Protein AF-A0A7V5J3G5-F1 (afdb_monomer_lite)

pLDDT: mean 92.63, std 9.38, range [35.75, 98.12]

Structure (mmCIF, N/CA/C/O backbone):
data_AF-A0A7V5J3G5-F1
#
_entry.id   AF-A0A7V5J3G5-F1
#
loop_
_atom_site.group_PDB
_atom_site.id
_atom_site.type_symbol
_atom_site.label_atom_id
_atom_site.label_alt_id
_atom_site.label_comp_id
_atom_site.label_asym_id
_atom_site.label_entity_id
_atom_site.label_seq_id
_atom_site.pdbx_PDB_ins_code
_atom_site.Cartn_x
_atom_site.Cartn_y
_atom_site.Cartn_z
_atom_site.occupancy
_atom_site.B_iso_or_equiv
_atom_site.auth_seq_id
_atom_site.auth_comp_id
_atom_site.auth_asym_id
_atom_site.auth_atom_id
_atom_site.pdbx_PDB_model_num
ATOM 1 N N . MET A 1 1 ? -10.708 -14.633 11.736 1.00 89.06 1 MET A N 1
ATOM 2 C CA . MET A 1 1 ? -9.795 -13.801 10.934 1.00 89.06 1 MET A CA 1
ATOM 3 C C . MET A 1 1 ? -10.585 -12.989 9.919 1.00 89.06 1 MET A C 1
ATOM 5 O O . MET A 1 1 ? -11.390 -13.561 9.184 1.00 89.06 1 MET A O 1
ATOM 9 N N . LYS A 1 2 ? -10.372 -11.674 9.902 1.00 96.25 2 LYS A N 1
ATOM 10 C CA . LYS A 1 2 ? -10.913 -10.720 8.936 1.00 96.25 2 LYS A CA 1
ATOM 11 C C . LYS A 1 2 ? -9.799 -10.229 8.020 1.00 96.25 2 LYS A C 1
ATOM 13 O O . LYS A 1 2 ? -8.818 -9.666 8.498 1.00 96.25 2 LYS A O 1
ATOM 18 N N . LEU A 1 3 ? -9.972 -10.419 6.720 1.00 97.44 3 LEU A N 1
ATOM 19 C CA . LEU A 1 3 ? -8.997 -10.034 5.703 1.00 97.44 3 LEU A CA 1
ATOM 20 C C . LEU A 1 3 ? -9.471 -8.796 4.942 1.00 97.44 3 LEU A C 1
ATOM 22 O O . LEU A 1 3 ? -10.627 -8.733 4.517 1.00 97.44 3 LEU A O 1
ATOM 26 N N . LEU A 1 4 ? -8.575 -7.845 4.701 1.00 98.12 4 LEU A N 1
ATOM 27 C CA . LEU A 1 4 ? -8.777 -6.799 3.703 1.00 98.12 4 LEU A CA 1
ATOM 28 C C . LEU A 1 4 ? -7.783 -6.998 2.566 1.00 98.12 4 LEU A C 1
ATOM 30 O O . LEU A 1 4 ? -6.595 -6.752 2.728 1.00 98.12 4 LEU A O 1
ATOM 34 N N . PHE A 1 5 ? -8.273 -7.402 1.402 1.00 97.81 5 PHE A N 1
ATOM 35 C CA . PHE A 1 5 ? -7.466 -7.482 0.193 1.00 97.81 5 PHE A CA 1
ATOM 36 C C . PHE A 1 5 ? -7.346 -6.100 -0.448 1.00 97.81 5 PHE A C 1
ATOM 38 O O . PHE A 1 5 ? -8.360 -5.493 -0.794 1.00 97.81 5 PHE A O 1
ATOM 45 N N . PHE A 1 6 ? -6.123 -5.609 -0.638 1.00 97.75 6 PHE A N 1
ATOM 46 C CA . PHE A 1 6 ? -5.858 -4.336 -1.303 1.00 97.75 6 PHE A CA 1
ATOM 47 C C . PHE A 1 6 ? -5.277 -4.559 -2.701 1.00 97.75 6 PHE A C 1
ATOM 49 O O . PHE A 1 6 ? -4.136 -4.991 -2.870 1.00 97.75 6 PHE A O 1
ATOM 56 N N . ALA A 1 7 ? -6.083 -4.258 -3.717 1.00 97.12 7 ALA A N 1
ATOM 57 C CA . ALA A 1 7 ? -5.728 -4.393 -5.121 1.00 97.12 7 ALA A CA 1
ATOM 58 C C . ALA A 1 7 ? -5.469 -3.028 -5.768 1.00 97.12 7 ALA A C 1
ATOM 60 O O . ALA A 1 7 ? -6.230 -2.080 -5.592 1.00 97.12 7 ALA A O 1
ATOM 61 N N . VAL A 1 8 ? -4.433 -2.963 -6.602 1.00 95.38 8 VAL A N 1
ATOM 62 C CA . VAL A 1 8 ? -4.089 -1.773 -7.402 1.00 95.38 8 V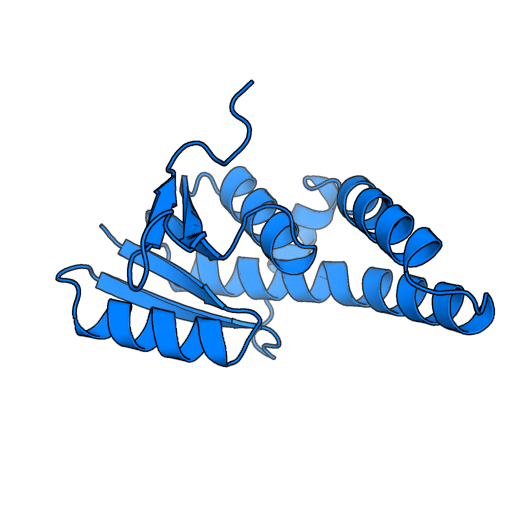AL A CA 1
ATOM 63 C C . VAL A 1 8 ? -4.181 -2.039 -8.906 1.00 95.38 8 VAL A C 1
ATOM 65 O O . VAL A 1 8 ? -4.160 -1.118 -9.716 1.00 95.38 8 VAL A O 1
ATOM 68 N N . THR A 1 9 ? -4.306 -3.309 -9.307 1.00 94.62 9 THR A N 1
ATOM 69 C CA . THR A 1 9 ? -4.533 -3.716 -10.702 1.00 94.62 9 THR A CA 1
ATOM 70 C C . THR A 1 9 ? -5.800 -4.554 -10.840 1.00 94.62 9 THR A C 1
ATOM 72 O O . THR A 1 9 ? -6.223 -5.230 -9.901 1.00 94.62 9 THR A O 1
ATOM 75 N N . LYS A 1 10 ? -6.392 -4.570 -12.043 1.00 94.94 10 LYS A N 1
ATOM 76 C CA . LYS A 1 10 ? -7.568 -5.406 -12.346 1.00 94.94 10 LYS A CA 1
ATOM 77 C C . LYS A 1 10 ? -7.291 -6.900 -12.134 1.00 94.94 10 LYS A C 1
ATOM 79 O O . LYS A 1 10 ? -8.182 -7.622 -11.700 1.00 94.94 10 LYS A O 1
ATOM 84 N N . HIS A 1 11 ? -6.067 -7.356 -12.413 1.00 93.44 11 HIS A N 1
ATOM 85 C CA . HIS A 1 11 ? -5.662 -8.748 -12.196 1.00 93.44 11 HIS A CA 1
ATOM 86 C C . HIS A 1 11 ? -5.678 -9.111 -10.710 1.00 93.44 11 HIS A C 1
ATOM 88 O O . HIS A 1 11 ? -6.331 -10.082 -10.340 1.00 93.44 11 HIS A O 1
ATOM 94 N N . GLN A 1 12 ? -5.057 -8.288 -9.858 1.00 95.44 12 GLN A N 1
ATOM 95 C CA . GLN A 1 12 ? -5.106 -8.472 -8.402 1.00 95.44 12 GLN A CA 1
ATOM 96 C C . GLN A 1 12 ? -6.542 -8.429 -7.881 1.00 95.44 12 GLN A C 1
ATOM 98 O O . GLN A 1 12 ? -6.924 -9.274 -7.085 1.00 95.44 12 GLN A O 1
ATOM 103 N N . TYR A 1 13 ? -7.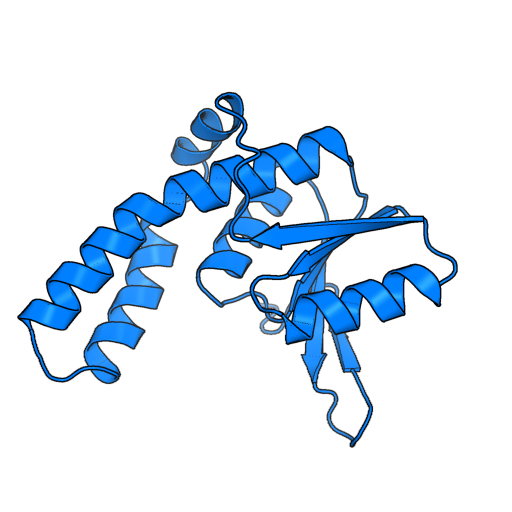355 -7.484 -8.362 1.00 96.56 13 TYR A N 1
ATOM 104 C CA . TYR A 1 13 ? -8.749 -7.356 -7.943 1.00 96.56 13 TYR A CA 1
ATOM 105 C C . TYR A 1 13 ? -9.558 -8.623 -8.241 1.00 96.56 13 TYR A C 1
ATOM 107 O O . TYR A 1 13 ? -10.257 -9.132 -7.370 1.00 96.56 13 TYR A O 1
ATOM 115 N N . ARG A 1 14 ? -9.427 -9.172 -9.456 1.00 96.62 14 ARG A N 1
ATOM 116 C CA . ARG A 1 14 ? -10.084 -10.432 -9.839 1.00 96.62 14 ARG A CA 1
ATOM 117 C C . ARG A 1 14 ? -9.572 -11.606 -9.011 1.00 96.62 14 ARG A C 1
ATOM 119 O O . ARG A 1 14 ? -10.374 -12.381 -8.504 1.00 96.62 14 ARG A O 1
ATOM 126 N N . TYR A 1 15 ? -8.256 -11.713 -8.858 1.00 95.88 15 TYR A N 1
ATOM 127 C CA . TYR A 1 15 ? -7.625 -12.788 -8.101 1.00 95.88 15 TYR A CA 1
ATOM 128 C C . TYR A 1 15 ? -8.064 -12.778 -6.629 1.00 95.88 15 TYR A C 1
ATOM 130 O O . TYR A 1 15 ? -8.584 -13.772 -6.129 1.00 95.88 15 TYR A O 1
ATOM 138 N N . PHE A 1 16 ? -7.967 -11.632 -5.956 1.00 96.69 16 PHE A N 1
ATOM 139 C CA . PHE A 1 16 ? -8.432 -11.473 -4.581 1.00 96.69 16 PHE A CA 1
ATOM 140 C C . PHE A 1 16 ? -9.946 -11.625 -4.443 1.00 96.69 16 PHE A C 1
ATOM 142 O O . PHE A 1 16 ? -10.408 -12.182 -3.452 1.00 96.69 16 PHE A O 1
ATOM 149 N N . GLY A 1 17 ? -10.727 -11.200 -5.438 1.00 97.00 17 GLY A N 1
ATOM 150 C CA . GLY A 1 17 ? -12.163 -11.468 -5.487 1.00 97.00 17 GLY A CA 1
ATOM 151 C C . GLY A 1 17 ? -12.478 -12.966 -5.534 1.00 97.00 17 GLY A C 1
ATOM 152 O O . GLY A 1 17 ? -13.390 -13.420 -4.846 1.00 97.00 17 GLY A O 1
ATOM 153 N N . ASN A 1 18 ? -11.700 -13.748 -6.286 1.00 96.38 18 ASN A N 1
ATOM 154 C CA . ASN A 1 18 ? -11.835 -15.204 -6.307 1.00 96.38 18 ASN A CA 1
ATOM 155 C C . ASN A 1 18 ? -11.433 -15.822 -4.965 1.00 96.38 18 ASN A C 1
ATOM 157 O O . ASN A 1 18 ? -12.172 -16.655 -4.448 1.00 96.38 18 ASN A O 1
ATOM 161 N N . LEU A 1 19 ? -10.321 -15.394 -4.364 1.00 95.06 19 LEU A N 1
ATOM 162 C CA . LEU A 1 19 ? -9.927 -15.875 -3.036 1.00 95.06 19 LEU A CA 1
ATOM 163 C C . LEU A 1 19 ? -10.972 -15.544 -1.970 1.00 95.06 19 LEU A C 1
ATOM 165 O O . LEU A 1 19 ? -11.335 -16.403 -1.178 1.00 95.06 19 LEU A O 1
ATOM 169 N N . SER A 1 20 ? -11.513 -14.327 -1.987 1.00 95.38 20 SER A N 1
ATOM 170 C CA . SER A 1 20 ?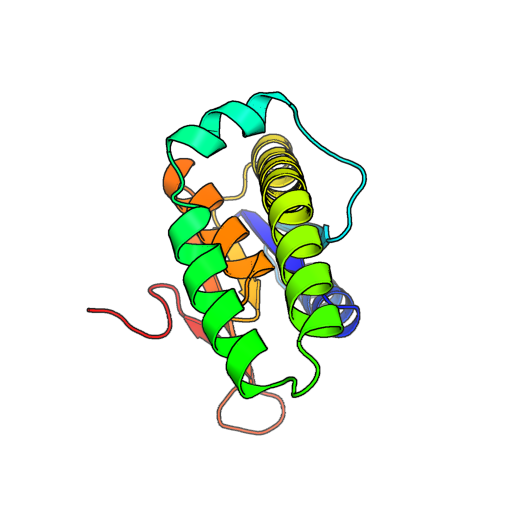 -12.546 -13.881 -1.051 1.00 95.38 20 SER A CA 1
ATOM 171 C C . SER A 1 20 ? -13.804 -14.758 -1.085 1.00 95.38 20 SER A C 1
ATOM 173 O O . SER A 1 20 ? -14.415 -14.975 -0.044 1.00 95.38 20 SER A O 1
ATOM 175 N N . LYS A 1 21 ? -14.166 -15.294 -2.259 1.00 95.62 21 LYS A N 1
ATOM 176 C CA . LYS A 1 21 ? -15.322 -16.189 -2.434 1.00 95.62 21 LYS A CA 1
ATOM 177 C C . LYS A 1 21 ? -15.049 -17.641 -2.043 1.00 95.62 21 LYS A C 1
ATOM 179 O O . LYS A 1 21 ? -15.982 -18.337 -1.664 1.00 95.62 21 LYS A O 1
ATOM 184 N N . ASN A 1 22 ? -13.808 -18.102 -2.199 1.00 95.56 22 ASN A N 1
ATOM 185 C CA . ASN A 1 22 ? -13.453 -19.519 -2.062 1.00 95.56 22 ASN A CA 1
ATOM 186 C C . ASN A 1 22 ? -12.729 -19.849 -0.749 1.00 95.56 22 ASN A C 1
ATOM 188 O O . ASN A 1 22 ? -12.553 -21.020 -0.429 1.00 95.56 22 ASN A O 1
ATOM 192 N N . LEU A 1 23 ? -12.297 -18.843 0.014 1.00 91.31 23 LEU A N 1
ATOM 193 C CA . LEU A 1 23 ? -11.694 -19.039 1.327 1.00 91.31 23 LEU A CA 1
ATOM 194 C C . LEU A 1 23 ? -12.751 -18.918 2.435 1.00 91.31 23 LEU A C 1
ATOM 196 O O . LEU A 1 23 ? -13.604 -18.034 2.369 1.00 91.31 23 LEU A O 1
ATOM 200 N N . PRO A 1 24 ? -12.650 -19.707 3.520 1.00 94.38 24 PRO A N 1
ATOM 201 C CA . PRO A 1 24 ? -13.603 -19.680 4.633 1.00 94.38 24 PRO A CA 1
ATOM 202 C C . PRO A 1 24 ? -13.442 -18.451 5.555 1.00 94.38 24 PRO A C 1
ATOM 204 O O . PRO A 1 24 ? -13.932 -18.440 6.683 1.00 94.38 24 PRO A O 1
ATOM 207 N N . TYR A 1 25 ? -12.729 -17.409 5.115 1.00 93.38 25 TYR A N 1
ATOM 208 C CA . TYR A 1 25 ? -12.418 -16.229 5.920 1.00 93.38 25 TYR A CA 1
ATOM 209 C C . TYR A 1 25 ? -13.316 -15.050 5.559 1.00 93.38 25 TYR A C 1
ATOM 211 O O . TYR A 1 25 ? -13.513 -14.726 4.384 1.00 93.38 25 TYR A O 1
ATOM 219 N N . ARG A 1 26 ? -13.780 -14.319 6.582 1.00 95.38 26 ARG A N 1
ATOM 220 C CA . ARG A 1 26 ? -14.476 -13.048 6.369 1.00 95.38 26 ARG A CA 1
ATOM 221 C C . ARG A 1 26 ? -13.513 -12.084 5.691 1.00 95.38 26 ARG A C 1
ATOM 223 O O . ARG A 1 26 ? -12.497 -11.711 6.267 1.00 95.38 26 ARG A O 1
ATOM 230 N N . SER A 1 27 ? -13.836 -11.677 4.476 1.00 96.56 27 SER A N 1
ATOM 231 C CA . SER A 1 27 ? -12.941 -10.868 3.661 1.00 96.56 27 SER A CA 1
ATOM 232 C C . SER A 1 27 ? -13.656 -9.661 3.067 1.00 96.56 27 SER A C 1
ATOM 234 O O . SER A 1 27 ? -14.878 -9.622 2.932 1.00 96.56 27 SER A O 1
ATOM 236 N N . SER A 1 28 ? -12.892 -8.617 2.780 1.00 96.50 28 SER A N 1
ATOM 237 C CA . SER A 1 28 ? -13.341 -7.421 2.072 1.00 96.50 28 SER A CA 1
ATOM 238 C C . SER A 1 28 ? -12.297 -7.047 1.032 1.00 96.50 28 SER A C 1
ATOM 240 O O . SER A 1 28 ? -11.115 -7.348 1.194 1.00 96.50 28 SER A O 1
ATOM 242 N N . LEU A 1 29 ? -12.735 -6.408 -0.048 1.00 96.50 29 LEU A N 1
ATOM 243 C CA . LEU A 1 29 ? -11.880 -6.050 -1.172 1.00 96.50 29 LEU A CA 1
ATOM 244 C C . LEU A 1 29 ? -11.855 -4.531 -1.327 1.00 96.50 29 LEU A C 1
ATOM 246 O O . LEU A 1 29 ? -12.898 -3.898 -1.492 1.00 96.50 29 LEU A O 1
ATOM 250 N N . SER A 1 30 ? -10.658 -3.961 -1.287 1.00 96.06 30 SER A N 1
ATOM 251 C CA . SER A 1 30 ? -10.394 -2.556 -1.572 1.00 96.06 30 SER A CA 1
ATOM 252 C C . SER A 1 30 ? -9.618 -2.451 -2.879 1.00 96.06 30 SER A C 1
ATOM 254 O O . SER A 1 30 ? -8.655 -3.184 -3.104 1.00 96.06 30 SER A O 1
ATOM 256 N N . PHE A 1 31 ? -10.054 -1.551 -3.755 1.00 95.94 31 PHE A N 1
ATOM 257 C CA . PHE A 1 31 ? -9.405 -1.281 -5.030 1.00 95.94 31 PHE A CA 1
ATOM 258 C C . PHE A 1 31 ? -8.962 0.173 -5.081 1.00 95.94 31 PHE A C 1
ATOM 260 O O . PHE A 1 31 ? -9.756 1.066 -4.786 1.00 95.94 31 PHE A O 1
ATOM 267 N N . PHE A 1 32 ? -7.718 0.412 -5.482 1.00 92.69 32 PHE A N 1
ATOM 268 C CA . PHE A 1 32 ? -7.229 1.745 -5.801 1.00 92.69 32 PHE A CA 1
ATOM 269 C C . PHE A 1 32 ? -7.107 1.914 -7.328 1.00 92.69 32 PHE A C 1
ATOM 271 O O . PHE A 1 32 ? -6.590 1.009 -7.987 1.00 92.69 32 PHE A O 1
ATOM 278 N N . PRO A 1 33 ? -7.509 3.065 -7.906 1.00 89.88 33 PRO A N 1
ATOM 279 C CA . PRO A 1 33 ? -8.017 4.273 -7.244 1.00 89.88 33 PRO A CA 1
ATOM 280 C C . PRO A 1 33 ? -9.438 4.121 -6.686 1.00 89.88 33 PRO A C 1
ATOM 282 O O . PRO A 1 33 ? -10.270 3.424 -7.259 1.00 89.88 33 PRO A O 1
ATOM 285 N N . SER A 1 34 ? -9.717 4.815 -5.579 1.00 88.50 34 SER A N 1
ATOM 286 C CA . SER A 1 34 ? -11.045 4.897 -4.961 1.00 88.50 34 SER A CA 1
ATOM 287 C C . SER A 1 34 ? -11.354 6.337 -4.558 1.00 88.50 34 SER A C 1
ATOM 289 O O . SER A 1 34 ? -10.487 7.052 -4.059 1.00 88.50 34 SER A O 1
ATOM 291 N N . LEU A 1 35 ? -12.609 6.750 -4.761 1.00 88.19 35 LEU A N 1
ATOM 292 C CA . LEU A 1 35 ? -13.123 8.058 -4.336 1.00 88.19 35 LEU A CA 1
ATOM 293 C C . LEU A 1 35 ? -13.471 8.098 -2.841 1.00 88.19 35 LEU A C 1
ATOM 295 O O . LEU A 1 35 ? -13.757 9.160 -2.294 1.00 88.19 35 LEU A O 1
ATOM 299 N N . LYS A 1 36 ? -13.452 6.944 -2.166 1.00 92.88 36 LYS A N 1
ATOM 300 C CA . LYS A 1 36 ? -13.715 6.851 -0.731 1.00 92.88 36 LYS A CA 1
ATOM 301 C C . LYS A 1 36 ? -12.449 7.227 0.030 1.00 92.88 36 LYS A C 1
ATOM 303 O O . LYS A 1 36 ? -11.545 6.407 0.190 1.00 92.88 36 LYS A O 1
ATOM 308 N N . LEU A 1 37 ? -12.386 8.483 0.454 1.00 92.81 37 LEU A N 1
ATOM 309 C CA . LEU A 1 37 ? -11.274 9.062 1.201 1.00 92.81 37 LEU A CA 1
ATOM 310 C C . LEU A 1 37 ? -11.745 9.451 2.601 1.00 92.81 37 LEU A C 1
ATOM 312 O O . LEU A 1 37 ? -12.869 9.916 2.778 1.00 92.81 37 LEU A O 1
ATOM 316 N N . SER A 1 38 ? -10.870 9.312 3.593 1.00 93.81 38 SER A N 1
ATOM 317 C CA . SER A 1 38 ? -11.111 9.841 4.935 1.00 93.81 38 SER A CA 1
ATOM 318 C C . SER A 1 38 ? -10.103 10.939 5.249 1.00 93.81 38 SER A C 1
ATOM 320 O O . SER A 1 38 ? -8.897 10.696 5.299 1.00 93.81 38 SER A O 1
ATOM 322 N N . LEU A 1 39 ? -10.604 12.152 5.500 1.00 92.44 39 LEU A N 1
ATOM 323 C CA . LEU A 1 39 ? -9.776 13.304 5.870 1.00 92.44 39 LEU A CA 1
ATOM 324 C C . LEU A 1 39 ? -9.039 13.095 7.198 1.00 92.44 39 LEU A C 1
ATOM 326 O O . LEU A 1 39 ? -7.970 13.667 7.392 1.00 92.44 39 LEU A O 1
ATOM 330 N N . GLN A 1 40 ? -9.566 12.247 8.087 1.00 91.38 40 GLN A N 1
ATOM 331 C CA . GLN A 1 40 ? -8.885 11.874 9.331 1.00 91.38 40 GLN A CA 1
ATOM 332 C C . GLN A 1 40 ? -7.551 11.171 9.054 1.00 91.38 40 GLN A C 1
ATOM 334 O O . GLN A 1 40 ? -6.599 11.366 9.807 1.00 91.38 40 GLN A O 1
ATOM 339 N N . GLY A 1 41 ? -7.447 10.460 7.925 1.00 89.69 41 GLY A N 1
ATOM 340 C CA . GLY A 1 41 ? -6.211 9.825 7.478 1.00 89.69 41 GLY A CA 1
ATOM 341 C C . GLY A 1 41 ? -5.072 10.818 7.254 1.00 89.69 41 GLY A C 1
ATOM 342 O O . GLY A 1 41 ? -3.917 10.453 7.420 1.00 89.69 41 GLY A O 1
ATOM 343 N N . ARG A 1 42 ? -5.356 12.105 6.990 1.00 90.75 42 ARG A N 1
ATOM 344 C CA . ARG A 1 42 ? -4.306 13.134 6.858 1.00 90.75 42 ARG A CA 1
ATOM 345 C C . ARG A 1 42 ? -3.426 13.259 8.100 1.00 90.75 42 ARG A C 1
ATOM 347 O O . ARG A 1 42 ? -2.295 13.708 7.973 1.00 90.75 42 ARG A O 1
ATOM 354 N N . LYS A 1 43 ? -3.918 12.871 9.281 1.00 92.88 43 LYS A N 1
ATOM 355 C CA . LYS A 1 43 ? -3.120 12.877 10.516 1.00 92.88 43 LYS A CA 1
ATOM 356 C C . LYS A 1 43 ? -1.890 11.968 10.394 1.00 92.88 43 LYS A C 1
ATOM 358 O O . LYS A 1 43 ? -0.809 12.377 10.802 1.00 92.88 43 LYS A O 1
ATOM 363 N N . LEU A 1 44 ? -2.033 10.830 9.709 1.00 92.56 44 LEU A N 1
ATOM 364 C CA . LEU A 1 44 ? -0.961 9.852 9.510 1.00 92.56 44 LEU A CA 1
ATOM 365 C C . LEU A 1 44 ? 0.124 10.340 8.540 1.00 92.56 44 LEU A C 1
ATOM 367 O O . LEU A 1 44 ? 1.201 9.758 8.505 1.00 92.56 44 LEU A O 1
ATOM 371 N N . LEU A 1 45 ? -0.097 11.429 7.789 1.00 90.62 45 LEU A N 1
ATOM 372 C CA . LEU A 1 45 ? 0.960 12.034 6.964 1.00 90.62 45 LEU A CA 1
ATOM 373 C C . LEU A 1 45 ? 2.147 12.532 7.799 1.00 90.62 45 LEU A C 1
ATOM 375 O O . LEU A 1 45 ? 3.227 12.709 7.250 1.00 90.62 45 LEU A O 1
ATOM 379 N N . LYS A 1 46 ? 1.941 12.791 9.097 1.00 90.75 46 LYS A N 1
ATOM 380 C CA . LYS A 1 46 ? 3.012 13.175 10.025 1.00 90.75 46 LYS A CA 1
ATOM 381 C C . LYS A 1 46 ? 3.782 11.976 10.578 1.00 90.75 46 LYS A C 1
ATOM 383 O O . LYS A 1 46 ? 4.912 12.143 11.010 1.00 90.75 46 LYS A O 1
ATOM 388 N N . GLU A 1 47 ? 3.153 10.804 10.600 1.00 92.50 47 GLU A N 1
ATOM 389 C CA . GLU A 1 47 ? 3.702 9.578 11.192 1.00 92.50 47 GLU A CA 1
ATOM 390 C C . GLU A 1 47 ? 4.394 8.702 10.142 1.00 92.50 47 GLU A C 1
ATOM 392 O O . GLU A 1 47 ? 5.339 7.985 10.452 1.00 92.50 47 GLU A O 1
ATOM 397 N N . ILE A 1 48 ? 3.936 8.776 8.891 1.00 93.81 48 ILE A N 1
ATOM 398 C CA . ILE A 1 48 ? 4.461 7.990 7.777 1.00 93.81 48 ILE A CA 1
ATOM 399 C C . ILE A 1 48 ? 5.442 8.836 6.973 1.00 93.81 48 ILE A C 1
ATOM 401 O O . ILE A 1 48 ? 5.078 9.885 6.431 1.00 93.81 48 ILE A O 1
ATOM 405 N N . ASP A 1 49 ? 6.662 8.325 6.803 1.00 93.00 49 ASP A N 1
ATOM 406 C CA . ASP A 1 49 ? 7.667 8.929 5.931 1.00 93.00 49 ASP A CA 1
ATOM 407 C C . ASP A 1 49 ? 7.335 8.687 4.448 1.00 93.00 49 ASP A C 1
ATOM 409 O O . ASP A 1 49 ? 7.910 7.856 3.739 1.00 93.00 49 ASP A O 1
ATOM 413 N N . THR A 1 50 ? 6.364 9.452 3.959 1.00 91.44 50 THR A N 1
ATOM 414 C CA . THR A 1 50 ? 5.985 9.450 2.543 1.00 91.44 50 THR A CA 1
ATOM 415 C C . THR A 1 50 ? 7.122 9.912 1.629 1.00 91.44 50 THR A C 1
ATOM 417 O O . THR A 1 50 ? 7.124 9.552 0.450 1.00 91.44 50 THR A O 1
ATOM 420 N N . GLN A 1 51 ? 8.102 10.667 2.142 1.00 92.50 51 GLN A N 1
ATOM 421 C CA . GLN A 1 51 ? 9.250 11.114 1.353 1.00 92.50 51 GLN A CA 1
ATOM 422 C C . GLN A 1 51 ? 10.222 9.967 1.092 1.00 92.50 51 GLN A C 1
ATOM 424 O O . GLN A 1 51 ? 10.695 9.847 -0.037 1.00 92.50 51 GLN A O 1
ATOM 429 N N . ALA A 1 52 ? 10.456 9.082 2.063 1.00 92.88 52 ALA A N 1
ATOM 430 C CA . ALA A 1 52 ? 11.250 7.872 1.851 1.00 92.88 52 ALA A CA 1
ATOM 431 C C . ALA A 1 52 ? 10.634 6.962 0.772 1.00 92.88 52 ALA A C 1
ATOM 433 O O . ALA A 1 52 ? 11.333 6.533 -0.151 1.00 92.88 52 ALA A O 1
ATOM 434 N N . ILE A 1 53 ? 9.314 6.742 0.821 1.00 94.56 53 ILE A N 1
ATOM 435 C CA . ILE A 1 53 ? 8.587 5.950 -0.191 1.00 94.56 53 ILE A CA 1
ATOM 436 C C . ILE A 1 53 ? 8.714 6.599 -1.581 1.00 94.56 53 ILE A C 1
ATOM 438 O O . ILE A 1 53 ? 9.022 5.936 -2.579 1.00 94.56 53 ILE A O 1
ATOM 442 N N . LEU A 1 54 ? 8.513 7.919 -1.661 1.00 95.12 54 LEU A N 1
ATOM 443 C CA . LEU A 1 54 ? 8.677 8.675 -2.904 1.00 95.12 54 LEU A CA 1
ATOM 444 C C . LEU A 1 54 ? 10.116 8.606 -3.423 1.00 95.12 54 LEU A C 1
ATOM 446 O O . LEU A 1 54 ? 10.308 8.416 -4.621 1.00 95.12 54 LEU A O 1
ATOM 450 N N . ALA A 1 55 ? 11.120 8.704 -2.552 1.00 94.75 55 ALA A N 1
ATOM 451 C CA . ALA A 1 55 ? 12.528 8.648 -2.928 1.00 94.75 55 ALA A CA 1
ATOM 452 C C . ALA A 1 55 ? 12.890 7.304 -3.577 1.00 94.75 55 ALA A C 1
ATOM 454 O O . ALA A 1 55 ? 13.545 7.290 -4.625 1.00 94.75 55 ALA A O 1
ATOM 455 N N . THR A 1 56 ? 12.412 6.185 -3.023 1.00 93.12 56 THR A N 1
ATOM 456 C CA . THR A 1 56 ? 12.559 4.858 -3.645 1.00 93.12 56 THR A CA 1
ATOM 457 C C . THR A 1 56 ? 11.925 4.843 -5.032 1.00 93.12 56 THR A C 1
ATOM 459 O O . THR A 1 56 ? 12.573 4.472 -6.015 1.00 93.12 56 THR A O 1
ATOM 462 N N . LYS A 1 57 ? 10.692 5.349 -5.155 1.00 94.25 57 LYS A N 1
ATOM 463 C CA . LYS A 1 57 ? 10.002 5.387 -6.447 1.00 94.25 57 LYS A CA 1
ATOM 464 C C . LYS A 1 57 ? 10.676 6.315 -7.462 1.00 94.25 57 LYS A C 1
ATOM 466 O O . LYS A 1 57 ? 10.662 6.044 -8.662 1.00 94.25 57 LYS A O 1
ATOM 471 N N . TYR A 1 58 ? 11.287 7.400 -7.003 1.00 95.19 58 TYR A N 1
ATOM 472 C CA . TYR A 1 58 ? 12.012 8.339 -7.850 1.00 95.19 58 TYR A CA 1
ATOM 473 C C . TYR A 1 58 ? 13.268 7.714 -8.438 1.00 95.19 58 TYR A C 1
ATOM 475 O O . TYR A 1 58 ? 13.524 7.930 -9.620 1.00 95.19 58 TYR A O 1
ATOM 483 N N . LYS A 1 59 ? 14.002 6.901 -7.666 1.00 94.12 59 LYS A N 1
ATOM 484 C CA . LYS A 1 59 ? 15.142 6.131 -8.188 1.00 94.12 59 LYS A CA 1
ATOM 485 C C . LYS A 1 59 ? 14.707 5.207 -9.328 1.00 94.12 59 LYS A C 1
ATOM 487 O O . LYS A 1 59 ? 15.348 5.197 -10.374 1.00 94.12 59 LYS A O 1
ATOM 492 N N . GLU A 1 60 ? 13.577 4.511 -9.181 1.00 92.81 60 GLU A N 1
ATOM 493 C CA . GLU A 1 60 ? 13.028 3.686 -10.269 1.00 92.81 60 GLU A CA 1
ATOM 494 C C . GLU A 1 60 ? 12.684 4.515 -11.517 1.00 92.81 60 GLU A C 1
ATOM 496 O O . GLU A 1 60 ? 12.944 4.089 -12.642 1.00 92.81 60 GLU A O 1
ATOM 501 N N . ILE A 1 61 ? 12.097 5.703 -11.335 1.00 93.94 61 ILE A N 1
ATOM 502 C CA . ILE A 1 61 ? 11.737 6.607 -12.439 1.00 93.94 61 ILE A CA 1
ATOM 503 C C . ILE A 1 61 ? 12.981 7.116 -13.169 1.00 93.94 61 ILE A C 1
ATOM 505 O O . ILE A 1 61 ? 12.963 7.206 -14.398 1.00 93.94 61 ILE A O 1
ATOM 509 N N . GLU A 1 62 ? 14.049 7.440 -12.438 1.00 93.06 62 GLU A N 1
ATOM 510 C CA . GLU A 1 62 ? 15.297 7.921 -13.032 1.00 93.06 62 GLU A CA 1
ATOM 511 C C . GLU A 1 62 ? 15.928 6.902 -13.977 1.00 93.06 62 GLU A C 1
ATOM 513 O O . GLU A 1 62 ? 16.406 7.289 -15.043 1.00 93.06 62 GLU A O 1
ATOM 518 N N . VAL A 1 63 ? 15.874 5.620 -13.604 1.00 93.44 63 VAL A N 1
ATOM 519 C CA . VAL A 1 63 ? 16.405 4.506 -14.402 1.00 93.44 63 VAL A CA 1
ATOM 520 C C . VAL A 1 63 ? 15.481 4.162 -15.571 1.00 93.44 63 VAL A C 1
ATOM 522 O O . VAL A 1 63 ? 15.945 3.878 -16.671 1.00 93.44 63 VAL A O 1
ATOM 525 N N . LYS A 1 64 ? 14.163 4.168 -15.349 1.00 92.19 64 LYS A N 1
ATOM 526 C CA . LYS A 1 64 ? 13.193 3.649 -16.323 1.00 92.19 64 LYS A CA 1
ATOM 527 C C . LYS A 1 64 ? 12.915 4.595 -17.493 1.00 92.19 64 LYS A C 1
ATOM 529 O O . LYS A 1 64 ? 12.574 4.132 -18.579 1.00 92.19 64 LYS A O 1
ATOM 534 N N . TYR A 1 65 ? 12.991 5.903 -17.270 1.00 90.50 65 TYR A N 1
ATOM 535 C CA . TYR A 1 65 ? 12.632 6.906 -18.273 1.00 90.50 65 TYR A CA 1
ATOM 536 C C . TYR A 1 65 ? 13.862 7.711 -18.688 1.00 90.50 65 TYR A C 1
ATOM 538 O O . TYR A 1 65 ? 14.725 7.991 -17.868 1.00 90.50 65 TYR A O 1
ATOM 546 N N . SER A 1 66 ? 13.937 8.131 -19.950 1.00 88.38 66 SER A N 1
ATOM 547 C CA . SER A 1 66 ? 15.029 8.978 -20.455 1.00 88.38 66 SER A CA 1
ATOM 548 C C . SER A 1 66 ? 14.677 10.470 -20.432 1.00 88.38 66 SER A C 1
ATOM 550 O O . SER A 1 66 ? 15.512 11.301 -20.094 1.00 88.38 66 SER A O 1
ATOM 552 N N . ASN A 1 67 ? 13.424 10.823 -20.734 1.00 94.94 67 ASN A N 1
ATOM 553 C CA . ASN A 1 67 ? 12.979 12.212 -20.876 1.00 94.94 67 ASN A CA 1
ATOM 554 C C . ASN A 1 67 ? 12.785 12.927 -19.520 1.00 94.94 67 ASN A C 1
ATOM 556 O O . ASN A 1 67 ? 11.915 12.556 -18.729 1.00 94.94 67 ASN A O 1
ATOM 560 N N . SER A 1 68 ? 13.534 14.009 -19.292 1.00 91.94 68 SER A N 1
ATOM 561 C CA . SER A 1 68 ? 13.516 14.801 -18.052 1.00 91.94 68 SER A CA 1
ATOM 562 C C . SER A 1 68 ? 12.172 15.464 -17.729 1.00 91.94 68 SER A C 1
ATOM 564 O O . SER A 1 68 ? 11.776 15.495 -16.564 1.00 91.94 68 SER A O 1
ATOM 566 N N . LEU A 1 69 ? 11.434 15.952 -18.731 1.00 94.19 69 LEU A N 1
ATOM 567 C CA . LEU A 1 69 ? 10.110 16.552 -18.515 1.00 94.19 69 LEU A CA 1
ATOM 568 C C . LEU A 1 69 ? 9.101 15.494 -18.068 1.00 94.19 69 LEU A C 1
ATOM 570 O O . LEU A 1 69 ? 8.341 15.714 -17.123 1.00 94.19 69 LEU A O 1
ATOM 574 N N . HIS A 1 70 ? 9.142 14.319 -18.701 1.00 92.25 70 HIS A N 1
ATOM 575 C CA . HIS A 1 70 ? 8.301 13.187 -18.318 1.00 92.25 70 HIS A CA 1
ATOM 576 C C . HIS A 1 70 ? 8.587 12.748 -16.875 1.00 92.25 70 HIS A C 1
ATOM 578 O O . HIS A 1 70 ? 7.655 12.555 -16.094 1.00 92.25 70 HIS A O 1
ATOM 584 N N . LYS A 1 71 ? 9.870 12.665 -16.491 1.00 94.62 71 LYS A N 1
ATOM 585 C CA . LYS A 1 71 ? 10.284 12.373 -15.110 1.00 94.62 71 LYS A CA 1
ATOM 586 C C . LYS A 1 71 ? 9.718 13.397 -14.130 1.00 94.62 71 LYS A C 1
ATOM 588 O O . LYS A 1 71 ? 9.081 13.011 -13.154 1.00 94.62 71 LYS A O 1
ATOM 593 N N . ALA A 1 72 ? 9.926 14.689 -14.386 1.00 94.94 72 ALA A N 1
ATOM 594 C CA . ALA A 1 72 ? 9.480 15.759 -13.497 1.00 94.94 72 ALA A CA 1
ATOM 595 C C . ALA A 1 72 ? 7.955 15.756 -13.314 1.00 94.94 72 ALA A C 1
ATOM 597 O O . ALA A 1 72 ? 7.463 15.813 -12.183 1.00 94.94 72 ALA A O 1
ATOM 598 N N . PHE A 1 73 ? 7.208 15.613 -14.413 1.00 95.94 73 PHE A N 1
ATOM 599 C CA . PHE A 1 73 ? 5.752 15.515 -14.368 1.00 95.94 73 PHE A CA 1
ATOM 600 C C . PHE A 1 73 ? 5.293 14.289 -13.572 1.00 95.94 73 PHE A C 1
ATOM 602 O O . PHE A 1 73 ? 4.441 14.410 -12.688 1.00 95.94 73 PHE A O 1
ATOM 609 N N . TYR A 1 74 ? 5.889 13.120 -13.824 1.00 95.00 74 TYR A N 1
ATOM 610 C CA . TYR A 1 74 ? 5.487 11.895 -13.142 1.00 95.00 74 TYR A CA 1
ATOM 611 C C . TYR A 1 74 ? 5.802 11.933 -11.639 1.00 95.00 74 TYR A C 1
ATOM 613 O O . TYR A 1 74 ? 4.965 11.545 -10.824 1.00 95.00 74 TYR A O 1
ATOM 621 N N . LYS A 1 75 ? 6.956 12.484 -11.246 1.00 95.88 75 LYS A N 1
ATOM 622 C CA . LYS A 1 75 ? 7.300 12.706 -9.833 1.00 95.88 75 LYS A CA 1
ATOM 623 C C . LYS A 1 75 ? 6.282 13.610 -9.132 1.00 95.88 75 LYS A C 1
ATOM 625 O O . LYS A 1 75 ? 5.781 13.257 -8.065 1.00 95.88 75 LYS A O 1
ATOM 630 N N . LYS A 1 76 ? 5.906 14.730 -9.761 1.00 96.50 76 LYS A N 1
ATOM 631 C CA . LYS A 1 76 ? 4.898 15.658 -9.220 1.00 96.50 76 LYS A CA 1
ATOM 632 C C . LYS A 1 76 ? 3.521 15.000 -9.086 1.00 96.50 76 LYS A C 1
ATOM 634 O O . LYS A 1 76 ? 2.834 15.204 -8.086 1.00 96.50 76 LYS A O 1
ATOM 639 N N . LEU A 1 77 ? 3.140 14.165 -10.055 1.00 96.06 77 LEU A N 1
ATOM 640 C CA . LEU A 1 77 ? 1.913 13.371 -9.977 1.00 96.06 77 LEU A CA 1
ATOM 641 C C . LEU A 1 77 ? 1.932 12.420 -8.770 1.00 96.06 77 LEU A C 1
ATOM 643 O O . LEU A 1 77 ? 0.940 12.338 -8.049 1.00 96.06 77 LEU A O 1
ATOM 647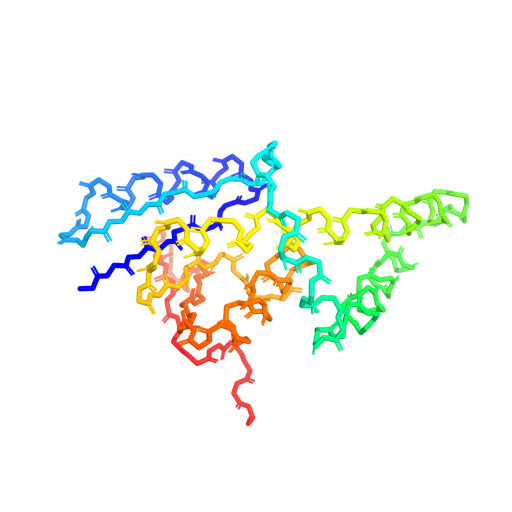 N N . LEU A 1 78 ? 3.052 11.736 -8.514 1.00 95.81 78 LEU A N 1
ATOM 648 C CA . LEU A 1 78 ? 3.183 10.830 -7.368 1.00 95.81 78 LEU A CA 1
ATOM 649 C C . LEU A 1 78 ? 3.131 11.563 -6.023 1.00 95.81 78 LEU A C 1
ATOM 651 O O . LEU A 1 78 ? 2.482 11.070 -5.103 1.00 95.81 78 LEU A O 1
ATOM 655 N N . GLN A 1 79 ? 3.735 12.751 -5.916 1.00 95.81 79 GLN A N 1
ATOM 656 C CA . GLN A 1 79 ? 3.612 13.603 -4.721 1.00 95.81 79 GLN A CA 1
ATOM 657 C C . GLN A 1 79 ? 2.160 13.947 -4.409 1.00 95.81 79 GLN A C 1
ATOM 659 O O . GLN A 1 79 ? 1.742 13.880 -3.256 1.00 95.81 79 GLN A O 1
ATOM 664 N N . PHE A 1 80 ? 1.382 14.284 -5.437 1.00 95.00 80 PHE A N 1
ATOM 665 C CA . PHE A 1 80 ? -0.039 14.565 -5.271 1.00 95.00 80 PHE A CA 1
ATOM 666 C C . PHE A 1 80 ? -0.848 13.299 -4.955 1.00 95.00 80 PHE A C 1
ATOM 668 O O . PHE A 1 80 ? -1.800 13.335 -4.176 1.00 95.00 80 PHE A O 1
ATOM 675 N N . GLN A 1 81 ? -0.464 12.160 -5.532 1.00 95.19 81 GLN A N 1
ATOM 676 C CA . GLN A 1 81 ? -1.169 10.895 -5.356 1.00 95.19 81 GLN A CA 1
ATOM 677 C C . GLN A 1 81 ? -0.928 10.254 -3.980 1.00 95.19 81 GLN A C 1
ATOM 679 O O . GLN A 1 81 ? -1.860 9.663 -3.435 1.00 95.19 81 GLN A O 1
ATOM 684 N N . ALA A 1 82 ? 0.270 10.375 -3.402 1.00 95.69 82 ALA A N 1
ATOM 685 C CA . ALA A 1 82 ? 0.630 9.768 -2.115 1.00 95.69 82 ALA A CA 1
ATOM 686 C C . ALA A 1 82 ? -0.401 10.021 -0.989 1.00 95.69 82 ALA A C 1
ATOM 688 O O . ALA A 1 82 ? -0.904 9.045 -0.420 1.00 95.69 82 ALA A O 1
ATOM 689 N N . PRO A 1 83 ? -0.815 11.273 -0.692 1.00 95.06 83 PRO A N 1
ATOM 690 C CA . PRO A 1 83 ? -1.818 11.526 0.340 1.00 95.06 83 PRO A CA 1
ATOM 691 C C . PRO A 1 83 ? -3.197 10.952 -0.011 1.00 95.06 83 PRO A C 1
ATOM 693 O O . PRO A 1 83 ? -3.932 10.550 0.889 1.00 95.06 83 PRO A O 1
ATOM 696 N N . LEU A 1 84 ? -3.563 10.878 -1.295 1.00 95.06 84 LEU A N 1
ATOM 697 C CA . LEU A 1 84 ? -4.837 10.288 -1.724 1.00 95.06 84 LEU A CA 1
ATOM 698 C C . LEU A 1 84 ? -4.863 8.778 -1.480 1.00 95.06 84 LEU A C 1
ATOM 700 O O . LEU A 1 84 ? -5.857 8.259 -0.974 1.00 95.06 84 LEU A O 1
ATOM 704 N N . VAL A 1 85 ? -3.768 8.084 -1.797 1.00 96.19 85 VAL A N 1
ATOM 705 C CA . VAL A 1 85 ? -3.620 6.647 -1.516 1.00 96.19 85 VAL A CA 1
ATOM 706 C C . VAL A 1 85 ? -3.740 6.404 -0.019 1.00 96.19 85 VAL A C 1
ATOM 708 O O . VAL A 1 85 ? -4.555 5.583 0.395 1.00 96.19 85 VAL A O 1
ATOM 711 N N . LEU A 1 86 ? -2.999 7.173 0.780 1.00 97.00 86 LEU A N 1
ATOM 712 C CA . LEU A 1 86 ? -3.002 7.083 2.237 1.00 97.00 86 LEU A CA 1
ATOM 713 C C . LEU A 1 86 ? -4.408 7.292 2.820 1.00 97.00 86 LEU A C 1
ATOM 715 O O . LEU A 1 86 ? -4.886 6.475 3.603 1.00 97.00 86 LEU A O 1
ATOM 719 N N . MET A 1 87 ? -5.115 8.348 2.409 1.00 96.19 87 MET A N 1
ATOM 720 C CA . MET A 1 87 ? -6.481 8.609 2.884 1.00 96.19 87 MET A CA 1
ATOM 721 C C . MET A 1 87 ? -7.480 7.535 2.437 1.00 96.19 87 MET A C 1
ATOM 723 O O . MET A 1 87 ? -8.446 7.262 3.155 1.00 96.19 87 MET A O 1
ATOM 727 N N . SER A 1 88 ? -7.270 6.942 1.259 1.00 96.88 88 SER A N 1
ATOM 728 C CA . SER A 1 88 ? -8.117 5.872 0.734 1.00 96.88 88 SER A CA 1
ATOM 729 C C . SER A 1 88 ? -7.934 4.570 1.510 1.00 96.88 88 SER A C 1
ATOM 731 O O . SER A 1 88 ? -8.918 3.960 1.937 1.00 96.88 88 SER A O 1
ATOM 733 N N . ILE A 1 89 ? -6.684 4.161 1.749 1.00 97.44 89 ILE A N 1
ATOM 734 C CA . ILE A 1 89 ? -6.408 2.941 2.509 1.00 97.44 89 ILE A CA 1
ATOM 735 C C . ILE A 1 89 ? -6.788 3.108 3.979 1.00 97.44 89 ILE A C 1
ATOM 737 O O . ILE A 1 89 ? -7.418 2.213 4.534 1.00 97.44 89 ILE A O 1
ATOM 741 N N . TYR A 1 90 ? -6.521 4.273 4.577 1.00 97.56 90 TYR A N 1
ATOM 742 C CA . TYR A 1 90 ? -6.962 4.579 5.936 1.00 97.56 90 TYR A CA 1
ATOM 743 C C . TYR A 1 90 ? -8.481 4.427 6.066 1.00 97.56 90 TYR A C 1
ATOM 745 O O . TYR A 1 90 ? -8.956 3.719 6.947 1.00 97.56 90 TYR A O 1
ATOM 753 N N . HIS A 1 91 ? -9.252 5.007 5.136 1.00 97.38 91 HIS A N 1
ATOM 754 C CA . HIS A 1 91 ? -10.705 4.834 5.113 1.00 97.38 91 HIS A CA 1
ATOM 755 C C . HIS A 1 91 ? -11.110 3.353 5.070 1.00 97.38 91 HIS A C 1
ATOM 757 O O . HIS A 1 91 ? -11.947 2.923 5.865 1.00 97.38 91 HIS A O 1
ATOM 763 N N . ALA A 1 92 ? -10.507 2.564 4.177 1.00 97.69 92 ALA A N 1
ATOM 764 C CA . ALA A 1 92 ? -10.818 1.142 4.054 1.00 97.69 92 ALA A CA 1
ATOM 765 C C . ALA A 1 92 ? -10.501 0.365 5.347 1.00 97.69 92 ALA A C 1
ATOM 767 O O . ALA A 1 92 ? -11.326 -0.429 5.804 1.00 97.69 92 ALA A O 1
ATOM 768 N N . LEU A 1 93 ? -9.351 0.624 5.971 1.00 97.75 93 LEU A N 1
ATOM 769 C CA . LEU A 1 93 ? -8.945 -0.027 7.218 1.00 97.75 93 LEU A CA 1
ATOM 770 C C . LEU A 1 93 ? -9.862 0.360 8.388 1.00 97.75 93 LEU A C 1
ATOM 772 O O . LEU A 1 93 ? -10.264 -0.513 9.157 1.00 97.75 93 LEU A O 1
ATOM 776 N N . THR A 1 94 ? -10.274 1.627 8.492 1.00 97.25 94 THR A N 1
ATOM 777 C CA . THR A 1 94 ? -11.201 2.086 9.541 1.00 97.25 94 THR A CA 1
ATOM 778 C C . THR A 1 94 ? -12.604 1.495 9.390 1.00 97.25 94 THR A C 1
ATOM 780 O O . THR A 1 94 ? -13.226 1.132 10.390 1.00 97.25 94 THR A O 1
ATOM 783 N N . VAL A 1 95 ? -13.115 1.393 8.159 1.00 96.94 95 VAL A N 1
ATOM 784 C CA . VAL A 1 95 ? -14.464 0.869 7.889 1.00 96.94 95 VAL A CA 1
ATOM 785 C C . VAL A 1 95 ? -14.521 -0.643 8.092 1.00 96.94 95 VAL A C 1
ATOM 787 O O . VAL A 1 95 ? -15.437 -1.144 8.743 1.00 96.94 95 VAL A O 1
ATOM 790 N N . HIS A 1 96 ? -13.549 -1.377 7.548 1.00 97.12 96 HIS A N 1
ATOM 791 C CA . HIS A 1 96 ? -13.588 -2.839 7.555 1.00 97.12 96 HIS A CA 1
ATOM 792 C C . HIS A 1 96 ? -12.998 -3.462 8.824 1.00 97.12 96 HIS A C 1
ATOM 794 O O . HIS A 1 96 ? -13.370 -4.592 9.151 1.00 97.12 96 HIS A O 1
ATOM 800 N N . LYS A 1 97 ? -12.124 -2.740 9.542 1.00 97.19 97 LYS A N 1
ATOM 801 C CA . LYS A 1 97 ? -11.424 -3.202 10.755 1.00 97.19 97 LYS A CA 1
ATOM 802 C C . LYS A 1 97 ? -10.877 -4.633 10.597 1.00 97.19 97 LYS A C 1
ATOM 804 O O . LYS A 1 97 ? -11.325 -5.536 11.314 1.00 97.19 97 LYS A O 1
ATOM 809 N N . PRO A 1 98 ? -10.019 -4.878 9.588 1.00 97.88 98 PRO A N 1
ATOM 810 C CA . PRO A 1 98 ? -9.467 -6.204 9.353 1.00 97.88 98 PRO A CA 1
ATOM 811 C C . PRO A 1 98 ? -8.427 -6.565 10.417 1.00 97.88 98 PRO A C 1
ATOM 813 O O . PRO A 1 98 ? -7.772 -5.685 10.969 1.00 97.88 98 PRO A O 1
ATOM 816 N N . ASP A 1 99 ? -8.241 -7.865 10.636 1.00 97.06 99 ASP A N 1
ATOM 817 C CA . ASP A 1 99 ? -7.113 -8.383 11.417 1.00 97.06 99 ASP A CA 1
ATOM 818 C C . ASP A 1 99 ? -5.830 -8.347 10.561 1.00 97.06 99 ASP A C 1
ATOM 820 O O . ASP A 1 99 ? -4.745 -8.066 11.066 1.00 97.06 99 ASP A O 1
ATOM 824 N N . TYR A 1 100 ? -5.980 -8.581 9.246 1.00 97.31 100 TYR A N 1
ATOM 825 C CA . TYR A 1 100 ? -4.889 -8.571 8.273 1.00 97.31 100 TYR A CA 1
ATOM 826 C C . TYR A 1 100 ? -5.204 -7.737 7.031 1.00 97.31 100 TYR A C 1
ATOM 828 O O . TYR A 1 100 ? -6.242 -7.916 6.382 1.00 97.31 100 TYR A O 1
ATOM 836 N N . LEU A 1 101 ? -4.253 -6.893 6.640 1.00 98.00 101 LEU A N 1
ATOM 837 C CA . LEU A 1 101 ? -4.159 -6.328 5.301 1.00 98.00 101 LEU A CA 1
ATOM 838 C C . LEU A 1 101 ? -3.436 -7.328 4.388 1.00 98.00 101 LEU A C 1
ATOM 840 O O . LEU A 1 101 ? -2.348 -7.790 4.707 1.00 98.00 101 LEU A O 1
ATOM 844 N N . VAL A 1 102 ? -4.006 -7.642 3.231 1.00 97.31 102 VAL A N 1
ATOM 845 C CA . VAL A 1 102 ? -3.367 -8.486 2.217 1.00 97.31 102 VAL A CA 1
ATOM 846 C C . VAL A 1 102 ? -2.976 -7.621 1.029 1.00 97.31 102 VAL A C 1
ATOM 848 O O . VAL A 1 102 ? -3.837 -6.992 0.406 1.00 97.31 102 VAL A O 1
ATOM 851 N N . VAL A 1 103 ? -1.686 -7.606 0.693 1.00 96.94 103 VAL A N 1
ATOM 852 C CA . VAL A 1 103 ? -1.143 -6.848 -0.443 1.00 96.94 103 VAL A CA 1
ATOM 853 C C . VAL A 1 103 ? -0.405 -7.763 -1.405 1.00 96.94 103 VAL A C 1
ATOM 855 O O . VAL A 1 103 ? 0.268 -8.708 -1.005 1.00 96.94 103 VAL A O 1
ATOM 858 N N . TRP A 1 104 ? -0.504 -7.459 -2.697 1.00 94.62 104 TRP A N 1
ATOM 859 C CA . TRP A 1 104 ? 0.304 -8.125 -3.712 1.00 94.62 104 TRP A CA 1
ATOM 860 C C . TRP A 1 104 ? 1.633 -7.394 -3.876 1.00 94.62 104 TRP A C 1
ATOM 862 O O . TRP A 1 104 ? 1.660 -6.322 -4.502 1.00 94.62 104 TRP A O 1
ATOM 872 N N . ASN A 1 105 ? 2.704 -7.997 -3.358 1.00 87.44 105 ASN A N 1
ATOM 873 C CA . ASN A 1 105 ? 4.012 -7.387 -3.116 1.00 87.44 105 ASN A CA 1
ATOM 874 C C . ASN A 1 105 ? 3.936 -6.178 -2.150 1.00 87.44 105 ASN A C 1
ATOM 876 O O . ASN A 1 105 ? 3.009 -5.373 -2.204 1.00 87.44 105 ASN A O 1
ATOM 880 N N . GLY A 1 106 ? 4.909 -6.041 -1.246 1.00 81.88 106 GLY A N 1
ATOM 881 C CA . GLY A 1 106 ? 4.899 -5.007 -0.199 1.00 81.88 106 GLY A CA 1
ATOM 882 C C . GLY A 1 106 ? 5.617 -3.697 -0.531 1.00 81.88 106 GLY A C 1
ATOM 883 O O . GLY A 1 106 ? 5.488 -2.739 0.222 1.00 81.88 106 GLY A O 1
ATOM 884 N N . LYS A 1 107 ? 6.392 -3.643 -1.622 1.00 87.12 107 LYS A N 1
ATOM 885 C CA . LYS A 1 107 ? 7.370 -2.565 -1.879 1.00 87.12 107 LYS A CA 1
ATOM 886 C C . LYS A 1 107 ? 7.034 -1.656 -3.055 1.00 87.12 107 LYS A C 1
ATOM 888 O O . LYS A 1 107 ? 7.743 -0.700 -3.340 1.00 87.12 107 LYS A O 1
ATOM 893 N N . LYS A 1 108 ? 5.938 -1.928 -3.758 1.00 91.81 108 LYS A N 1
ATOM 894 C CA . LYS A 1 108 ? 5.445 -1.023 -4.802 1.00 91.81 108 LYS A CA 1
ATOM 895 C C . LYS A 1 108 ? 4.793 0.197 -4.158 1.00 91.81 108 LYS A C 1
ATOM 897 O O . LYS A 1 108 ? 4.074 0.040 -3.186 1.00 91.81 108 LYS A O 1
ATOM 902 N N . PHE A 1 109 ? 4.969 1.375 -4.760 1.00 95.19 109 PHE A N 1
ATOM 903 C CA . PHE A 1 109 ? 4.499 2.676 -4.252 1.00 95.19 109 PHE A CA 1
ATOM 904 C C . PHE A 1 109 ? 3.144 2.650 -3.514 1.00 95.19 109 PHE A C 1
ATOM 906 O O . PHE A 1 109 ? 3.064 3.054 -2.360 1.00 95.19 109 PHE A O 1
ATOM 913 N N . HIS A 1 110 ? 2.075 2.152 -4.147 1.00 96.19 110 HIS A N 1
ATOM 914 C CA . HIS A 1 110 ? 0.746 2.103 -3.525 1.00 96.19 110 HIS A CA 1
ATOM 915 C C . HIS A 1 110 ? 0.667 1.115 -2.358 1.00 96.19 110 HIS A C 1
ATOM 917 O O . HIS A 1 110 ? 0.030 1.404 -1.347 1.00 96.19 110 HIS A O 1
ATOM 923 N N . GLN A 1 111 ? 1.286 -0.054 -2.507 1.00 95.62 111 GLN A N 1
ATOM 924 C CA . GLN A 1 111 ? 1.306 -1.099 -1.491 1.00 95.62 111 GLN A CA 1
ATOM 925 C C . GLN A 1 111 ? 2.173 -0.718 -0.296 1.00 95.62 111 GLN A C 1
ATOM 927 O O . GLN A 1 111 ? 1.752 -0.960 0.824 1.00 95.62 111 GLN A O 1
ATOM 932 N N . GLU A 1 112 ? 3.320 -0.076 -0.506 1.00 96.12 112 GLU A N 1
ATOM 933 C CA . GLU A 1 112 ? 4.192 0.379 0.579 1.00 96.12 112 GLU A CA 1
ATOM 934 C C . GLU A 1 112 ? 3.480 1.428 1.443 1.00 96.12 112 GLU A C 1
ATOM 936 O O . GLU A 1 112 ? 3.486 1.321 2.666 1.00 96.12 112 GLU A O 1
ATOM 941 N N . ILE A 1 113 ? 2.735 2.359 0.827 1.00 97.25 113 ILE A N 1
ATOM 942 C CA . ILE A 1 113 ? 1.853 3.275 1.571 1.00 97.25 113 ILE A CA 1
ATOM 943 C C . ILE A 1 113 ? 0.800 2.491 2.366 1.00 97.25 113 ILE A C 1
ATOM 945 O O . ILE A 1 113 ? 0.559 2.794 3.532 1.00 97.25 113 ILE A O 1
ATOM 949 N N . ALA A 1 114 ? 0.162 1.486 1.760 1.00 97.31 114 ALA A N 1
ATOM 950 C CA . ALA A 1 114 ? -0.847 0.680 2.444 1.00 97.31 114 ALA A CA 1
ATOM 951 C C . ALA A 1 114 ? -0.275 -0.093 3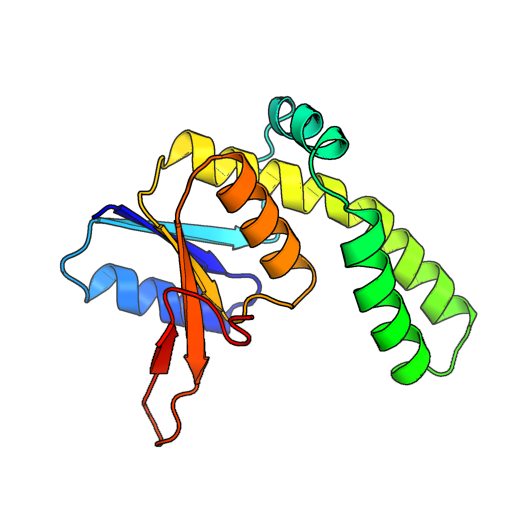.645 1.00 97.31 114 ALA A C 1
ATOM 953 O O . ALA A 1 114 ? -0.923 -0.152 4.691 1.00 97.31 114 ALA A O 1
ATOM 954 N N . VAL A 1 115 ? 0.938 -0.631 3.506 1.00 96.81 115 VAL A N 1
ATOM 955 C CA . VAL A 1 115 ? 1.680 -1.347 4.553 1.00 96.81 115 VAL A CA 1
ATOM 956 C C . VAL A 1 115 ? 2.027 -0.410 5.709 1.00 96.81 115 VAL A C 1
ATOM 958 O O . VAL A 1 115 ? 1.744 -0.749 6.855 1.00 96.81 115 VAL A O 1
ATOM 961 N N . GLU A 1 116 ? 2.573 0.780 5.436 1.00 97.06 116 GLU A N 1
ATOM 962 C CA . GLU A 1 116 ? 2.907 1.748 6.493 1.00 97.06 116 GLU A CA 1
ATOM 963 C C . GLU A 1 116 ? 1.654 2.245 7.230 1.00 97.06 116 GLU A C 1
ATOM 965 O O . GLU A 1 116 ? 1.660 2.351 8.456 1.00 97.06 116 GLU A O 1
ATOM 970 N N . VAL A 1 117 ? 0.537 2.465 6.523 1.00 97.62 117 VAL A N 1
ATOM 971 C CA . VAL A 1 117 ? -0.737 2.805 7.181 1.00 97.62 117 VAL A CA 1
ATOM 972 C C . VAL A 1 117 ? -1.225 1.660 8.066 1.00 97.62 117 VAL A C 1
ATOM 974 O O . VAL A 1 117 ? -1.623 1.906 9.205 1.00 97.62 117 VAL A O 1
ATOM 977 N N . ALA A 1 118 ? -1.189 0.416 7.582 1.00 97.25 118 ALA A N 1
ATOM 978 C CA . ALA A 1 118 ? -1.576 -0.741 8.386 1.00 97.25 118 ALA A CA 1
ATOM 979 C C . ALA A 1 118 ? -0.696 -0.881 9.635 1.00 97.25 118 ALA A C 1
ATOM 981 O O . ALA A 1 118 ? -1.227 -1.067 10.728 1.00 97.25 118 ALA A O 1
ATOM 982 N N . LYS A 1 119 ? 0.621 -0.696 9.493 1.00 96.06 119 LYS A N 1
ATOM 983 C CA . LYS A 1 119 ? 1.592 -0.730 10.592 1.00 96.06 119 LYS A CA 1
ATOM 984 C C . LYS A 1 119 ? 1.284 0.315 11.666 1.00 96.06 119 LYS A C 1
ATOM 986 O O . LYS A 1 119 ? 1.194 -0.047 12.836 1.00 96.06 119 LYS A O 1
ATOM 991 N N . VAL A 1 120 ? 1.059 1.574 11.281 1.00 96.75 120 VAL A N 1
ATOM 992 C CA . VAL A 1 120 ? 0.668 2.652 12.215 1.00 96.75 120 VAL A CA 1
ATOM 993 C C . VAL A 1 120 ? -0.660 2.335 12.912 1.00 96.75 120 VAL A C 1
ATOM 995 O O . VAL A 1 120 ? -0.831 2.614 14.095 1.00 96.75 120 VAL A O 1
ATOM 998 N N . MET A 1 121 ? -1.597 1.699 12.206 1.00 96.56 121 MET A N 1
ATOM 999 C CA . MET A 1 121 ? -2.889 1.282 12.763 1.00 96.56 121 MET A CA 1
ATOM 1000 C C . MET A 1 121 ? -2.837 -0.031 13.567 1.00 96.56 121 MET A C 1
ATOM 1002 O O . MET A 1 121 ? -3.880 -0.474 14.048 1.00 96.56 121 MET A O 1
ATOM 1006 N N . GLY A 1 122 ? -1.669 -0.669 13.711 1.00 96.38 122 GLY A N 1
ATOM 1007 C CA . GLY A 1 122 ? -1.517 -1.943 14.424 1.00 96.38 122 GLY A CA 1
ATOM 1008 C C . GLY A 1 122 ? -2.133 -3.153 13.708 1.00 96.38 122 GLY A C 1
ATOM 1009 O O . GLY A 1 122 ? -2.448 -4.153 14.350 1.00 96.38 122 GLY A O 1
ATOM 1010 N N . ILE A 1 123 ? -2.331 -3.072 12.391 1.00 97.06 123 ILE A N 1
ATOM 1011 C CA . ILE A 1 123 ? -2.916 -4.128 11.555 1.00 97.06 123 ILE A CA 1
ATOM 1012 C C . ILE A 1 123 ? -1.785 -4.941 10.916 1.00 97.06 123 ILE A C 1
ATOM 1014 O O . ILE A 1 123 ? -0.880 -4.386 10.288 1.00 97.06 123 ILE A O 1
ATOM 1018 N N . GLN A 1 124 ? -1.838 -6.269 11.050 1.00 95.88 124 GLN A N 1
ATOM 1019 C CA . GLN A 1 124 ? -0.828 -7.157 10.472 1.00 95.88 124 GLN A CA 1
ATOM 1020 C C . GLN A 1 124 ? -0.947 -7.189 8.944 1.00 95.88 124 GLN A C 1
ATOM 1022 O O . GLN A 1 124 ? -2.031 -7.008 8.392 1.00 95.88 124 GLN A O 1
ATOM 1027 N N . THR A 1 125 ? 0.160 -7.427 8.241 1.00 96.69 125 THR A N 1
ATOM 1028 C CA . THR A 1 125 ? 0.154 -7.505 6.774 1.00 96.69 125 THR A CA 1
ATOM 1029 C C . THR A 1 125 ? 0.575 -8.888 6.294 1.00 96.69 125 THR A C 1
ATOM 1031 O O . THR A 1 125 ? 1.533 -9.454 6.808 1.00 96.69 125 THR A O 1
ATOM 1034 N N . ILE A 1 126 ? -0.135 -9.414 5.294 1.00 95.75 126 ILE A N 1
ATOM 1035 C CA . ILE A 1 126 ? 0.238 -10.622 4.556 1.00 95.75 126 ILE A CA 1
ATOM 1036 C C . ILE A 1 126 ? 0.653 -10.208 3.145 1.00 95.75 126 ILE A C 1
ATOM 1038 O O . ILE A 1 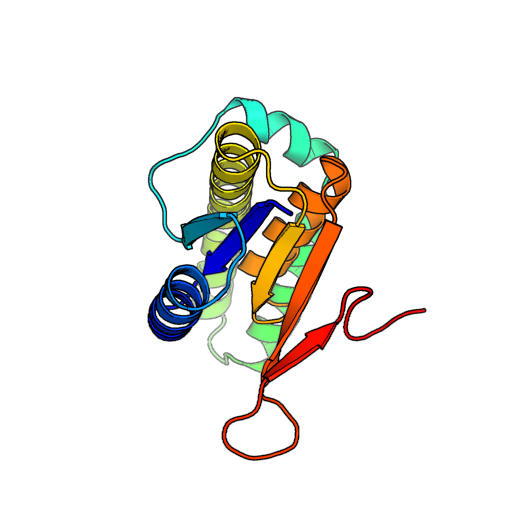126 ? -0.113 -9.580 2.405 1.00 95.75 126 ILE A O 1
ATOM 1042 N N . PHE A 1 127 ? 1.871 -10.573 2.772 1.00 95.12 127 PHE A N 1
ATOM 1043 C CA . PHE A 1 127 ? 2.465 -10.274 1.480 1.00 95.12 127 PHE A CA 1
ATOM 1044 C C . PHE A 1 127 ? 2.261 -11.454 0.540 1.00 95.12 127 PHE A C 1
ATOM 1046 O O . PHE A 1 127 ? 2.689 -12.570 0.821 1.00 95.12 127 PHE A O 1
ATOM 1053 N N . PHE A 1 128 ? 1.582 -11.198 -0.573 1.00 94.81 128 PHE A N 1
ATOM 1054 C CA . PHE A 1 128 ? 1.332 -12.187 -1.613 1.00 94.81 128 PHE A CA 1
ATOM 1055 C C . PHE A 1 128 ? 2.264 -11.964 -2.792 1.00 94.81 128 PHE A C 1
ATOM 1057 O O . PHE A 1 128 ? 2.423 -10.826 -3.246 1.00 94.81 128 PHE A O 1
ATOM 1064 N N . GLU A 1 129 ? 2.789 -13.056 -3.340 1.00 91.75 129 GLU A N 1
ATOM 1065 C CA . GLU A 1 129 ? 3.540 -13.078 -4.594 1.00 91.75 129 GLU A CA 1
ATOM 1066 C C . GLU A 1 129 ? 3.222 -14.330 -5.419 1.00 91.75 129 GLU A C 1
ATOM 1068 O O . GLU A 1 129 ? 2.578 -15.271 -4.950 1.00 91.75 129 GLU A O 1
ATOM 1073 N N . ASN A 1 130 ? 3.687 -14.344 -6.671 1.00 91.44 130 ASN A N 1
ATOM 1074 C CA . ASN A 1 130 ? 3.669 -15.568 -7.466 1.00 91.44 130 ASN A CA 1
ATOM 1075 C C . ASN A 1 130 ? 4.490 -16.645 -6.751 1.00 91.44 130 ASN A C 1
ATOM 1077 O O . ASN A 1 130 ? 5.579 -16.363 -6.252 1.00 91.44 130 ASN A O 1
ATOM 1081 N N . GLY A 1 131 ? 3.969 -17.868 -6.710 1.00 90.44 131 GLY A N 1
ATOM 1082 C CA . GLY A 1 131 ? 4.719 -18.986 -6.159 1.00 90.44 131 GLY A CA 1
ATOM 1083 C C . GLY A 1 131 ? 5.799 -19.487 -7.117 1.00 90.44 131 GLY A C 1
ATOM 1084 O O . GLY A 1 131 ? 5.803 -19.170 -8.306 1.00 90.44 131 GLY A O 1
ATOM 1085 N N . VAL A 1 132 ? 6.730 -20.275 -6.574 1.00 90.12 132 VAL A N 1
ATOM 1086 C CA . VAL A 1 132 ? 7.890 -20.810 -7.312 1.00 90.12 132 VAL A CA 1
ATOM 1087 C C . VAL A 1 132 ? 7.461 -21.812 -8.392 1.00 90.12 132 VAL A C 1
ATOM 1089 O O . VAL A 1 132 ? 8.147 -21.978 -9.397 1.00 90.12 132 VAL A O 1
ATOM 1092 N N . LEU A 1 133 ? 6.305 -22.458 -8.209 1.00 93.88 133 LEU A N 1
ATOM 1093 C CA . LEU A 1 133 ? 5.718 -23.379 -9.177 1.00 93.88 133 LEU A CA 1
ATOM 1094 C C . LEU A 1 133 ? 4.550 -22.723 -9.932 1.00 93.88 133 LEU A C 1
ATOM 1096 O O . LEU A 1 133 ? 3.847 -21.873 -9.370 1.00 93.88 133 LEU A O 1
ATOM 1100 N N . PRO A 1 134 ? 4.275 -23.140 -11.181 1.00 88.75 134 PRO A N 1
ATOM 1101 C CA . PRO A 1 134 ? 3.098 -22.685 -11.909 1.00 88.75 134 PRO A CA 1
ATOM 1102 C C . PRO A 1 134 ? 1.817 -22.889 -11.099 1.00 88.75 134 PRO A C 1
ATOM 1104 O O . PRO A 1 134 ? 1.657 -23.895 -10.413 1.00 88.75 134 PRO A O 1
ATOM 1107 N N . ASN A 1 135 ? 0.888 -21.938 -11.206 1.00 87.62 135 ASN A N 1
ATOM 1108 C CA . ASN A 1 135 ? -0.403 -21.963 -10.509 1.00 87.62 135 ASN A CA 1
ATOM 1109 C C . ASN A 1 135 ? -0.310 -21.991 -8.972 1.00 87.62 135 ASN A C 1
ATOM 1111 O O . ASN A 1 135 ? -1.264 -22.389 -8.307 1.00 87.62 135 ASN A O 1
ATOM 1115 N N . THR A 1 136 ? 0.807 -21.536 -8.399 1.00 91.31 136 THR A N 1
ATOM 1116 C CA . THR A 1 136 ? 0.956 -21.378 -6.946 1.00 91.31 136 THR A CA 1
ATOM 1117 C C . THR A 1 136 ? 1.098 -19.912 -6.544 1.00 91.31 136 THR A C 1
ATOM 1119 O O . THR A 1 136 ? 1.363 -19.025 -7.358 1.00 91.31 136 THR A O 1
ATOM 1122 N N . THR A 1 137 ? 0.862 -19.630 -5.266 1.00 93.06 137 THR A N 1
ATOM 1123 C CA . THR A 1 137 ? 0.984 -18.298 -4.665 1.00 93.06 137 THR A CA 1
ATOM 1124 C C . THR A 1 137 ? 1.700 -18.445 -3.339 1.00 93.06 137 THR A C 1
ATOM 1126 O O . THR A 1 137 ? 1.341 -19.309 -2.539 1.00 93.06 137 THR A O 1
ATOM 1129 N N . THR A 1 138 ? 2.698 -17.601 -3.113 1.00 92.50 138 THR A N 1
ATOM 1130 C CA . THR A 1 138 ? 3.413 -17.543 -1.839 1.00 92.50 138 THR A CA 1
ATOM 1131 C C . THR A 1 138 ? 2.753 -16.499 -0.951 1.00 92.50 138 THR A C 1
ATOM 1133 O O . THR A 1 138 ? 2.393 -15.418 -1.423 1.00 92.50 138 THR A O 1
ATOM 1136 N N . MET A 1 139 ? 2.599 -16.829 0.330 1.00 92.00 139 MET A N 1
ATOM 1137 C CA . MET A 1 139 ? 2.121 -15.915 1.362 1.00 92.00 139 MET A CA 1
ATOM 1138 C C . MET A 1 139 ? 3.188 -15.781 2.441 1.00 92.00 139 MET A C 1
ATOM 1140 O O . MET A 1 139 ? 3.660 -16.786 2.969 1.00 92.00 139 MET A O 1
ATOM 1144 N N . ASP A 1 140 ? 3.535 -14.547 2.781 1.00 91.56 140 ASP A N 1
ATOM 1145 C CA . ASP A 1 140 ? 4.506 -14.233 3.823 1.00 91.56 140 ASP A CA 1
ATOM 1146 C C . ASP A 1 140 ? 3.889 -13.269 4.845 1.00 91.56 140 ASP A C 1
ATOM 1148 O O . ASP A 1 140 ? 3.319 -12.241 4.485 1.00 91.56 140 ASP A O 1
ATOM 1152 N N . PHE A 1 141 ? 3.985 -13.616 6.128 1.00 88.12 141 PHE A N 1
ATOM 1153 C CA . PHE A 1 141 ? 3.438 -12.847 7.252 1.00 88.12 141 PHE A CA 1
ATOM 1154 C C . PHE A 1 141 ? 4.455 -11.878 7.877 1.00 88.12 141 PHE A C 1
ATOM 1156 O O . PHE A 1 141 ? 4.082 -11.063 8.719 1.00 88.12 141 PHE A O 1
ATOM 1163 N N . ARG A 1 142 ? 5.737 -11.976 7.507 1.00 79.00 142 ARG A N 1
ATOM 1164 C CA . ARG A 1 142 ? 6.824 -11.099 7.976 1.00 79.00 142 ARG A CA 1
ATOM 1165 C C . ARG A 1 142 ? 7.300 -10.154 6.872 1.00 79.00 142 ARG A C 1
ATOM 1167 O O . ARG A 1 142 ? 7.650 -9.013 7.162 1.00 79.00 142 ARG A O 1
ATOM 1174 N N . GLY A 1 143 ? 7.232 -10.602 5.622 1.00 65.81 143 GLY A N 1
ATOM 1175 C CA . GLY A 1 143 ? 7.614 -9.850 4.431 1.00 65.81 143 GLY A CA 1
ATOM 1176 C C . GLY A 1 143 ? 8.957 -10.288 3.852 1.00 65.81 143 GLY A C 1
ATOM 1177 O O . GLY A 1 143 ? 9.814 -10.824 4.546 1.00 65.81 143 GLY A O 1
ATOM 1178 N N . VAL A 1 144 ? 9.148 -9.980 2.563 1.00 49.19 144 VAL A N 1
ATOM 1179 C CA . VAL A 1 144 ? 10.189 -10.554 1.683 1.00 49.19 144 VAL A CA 1
ATOM 1180 C C . VAL A 1 144 ? 11.635 -10.162 2.060 1.00 49.19 144 VAL A C 1
ATOM 1182 O O . VAL A 1 144 ? 12.570 -10.579 1.398 1.00 49.19 144 VAL A O 1
ATOM 1185 N N . ASN A 1 145 ? 11.866 -9.400 3.134 1.00 43.22 145 ASN A N 1
ATOM 1186 C CA . ASN A 1 145 ? 13.206 -9.072 3.640 1.00 43.22 145 ASN A CA 1
ATOM 1187 C C . ASN A 1 145 ? 13.166 -8.879 5.163 1.00 43.22 145 ASN A C 1
ATOM 1189 O O . ASN A 1 145 ? 13.272 -7.756 5.653 1.00 43.22 145 ASN A O 1
ATOM 1193 N N . ALA A 1 146 ? 12.955 -9.962 5.909 1.00 38.81 146 ALA A N 1
ATOM 1194 C CA . ALA A 1 146 ? 13.123 -9.949 7.357 1.00 38.81 146 ALA A CA 1
ATOM 1195 C C . ALA A 1 146 ? 14.612 -9.746 7.705 1.00 38.81 146 ALA A C 1
ATOM 1197 O O . ALA A 1 146 ? 15.397 -10.689 7.634 1.00 38.81 146 ALA A O 1
ATOM 1198 N N . THR A 1 147 ? 14.988 -8.514 8.049 1.00 35.75 147 THR A N 1
ATOM 1199 C CA . THR A 1 147 ? 16.125 -8.213 8.937 1.00 35.75 147 THR A CA 1
ATOM 1200 C C . THR A 1 147 ? 15.605 -7.951 10.333 1.00 35.75 147 THR A C 1
ATOM 1202 O O . THR A 1 147 ? 14.617 -7.184 10.422 1.00 35.75 147 THR A O 1
#

Sequence (147 aa):
MKLLFFAVTKHQYRYFGNLSKNLPYRSSLSFFPSLKLSLQGRKLLKEIDTQAILATKYKEIEVKYSNSLHKAFYKKLLQFQAPLVLMSIYHALTVHKPDYLVVWNGKKFHQEIAVEVAKVMGIQTIFFENGVLPNTTTMDFRGVNAT

Foldseek 3Di:
DEEEEEEADPVSQVVVVVCCVPPPHRYHYHYPPDPQFDPVLVVCVVVDPLVVLLVVVLVVLPVPDDDPVVSVVVSVVLVVCLSSLSRRLLRVCVVRVGLEYEYAACRPSSNVSNCSSCVVVVHFYWYWYDDPDPPDIDIDRCHDDDD

Radius of gyration: 15.66 Å; chains: 1; bounding box: 32×40×35 Å

Secondary structure (DSSP, 8-state):
-EEEEEESSHHHHHHHHHHHHHSSSEEEEEESS-S---GGGGGGGGTS-HHHHHHHHHHHHHHH---HHHHHHHHHHHHHHHHHHHHHHHHHHHHH--SEEEEESSSSHHHHHHHHHHHHTT-EEEEEEE-SSTT-EEEESS-S---